Protein AF-A0A6N9JJI5-F1 (afdb_monomer_lite)

pLDDT: mean 88.11, std 12.33, range [33.0, 98.5]

Organism: NCBI:txid74426

Radius of gyration: 15.79 Å; chains: 1; bounding box: 38×35×55 Å

Secondary structure (DSSP, 8-state):
-----PPPPSSTTTTS---TT-HHHHHHT--SHHHHHHHHHHHHHHTT-HHHHHHHHGGGTT-SSHHHHHHHHHHHHHHHHHTT-HHHHHHHHHHHHTS------HHHHHHHHHHHHHHHHHHTPPPSS-HHHHHHHHTTS-HHHHHHHHHHHHHHHHHTT-HHHHHHHHT--

Sequence (173 aa):
MDCDGYPCVPMPLMCTAFVPGQIDAAVAGISDPDSRAIATAEALYFRGQATLAAETARPYLDATDSALRYSTCFICGYASLSLNRIPDARRCLAGILDTPTDEESPAVHATHILFASAASVLLHLPSPYSAEEFYPLAAHLPEGLRLFASYVMAHALYLHGEYGRSLGMAEMP

Structure (mmCIF, N/CA/C/O backbone):
data_AF-A0A6N9JJI5-F1
#
_entry.id   AF-A0A6N9JJI5-F1
#
loop_
_atom_site.group_PDB
_atom_site.id
_atom_site.type_symbol
_atom_site.label_atom_id
_atom_site.label_alt_id
_atom_site.label_comp_id
_atom_site.label_asym_id
_atom_site.label_entity_id
_atom_site.label_seq_id
_atom_site.pdbx_PDB_ins_code
_atom_site.Cartn_x
_atom_site.Cartn_y
_atom_site.Cartn_z
_atom_site.occupancy
_atom_site.B_iso_or_equiv
_atom_site.auth_seq_id
_atom_site.auth_comp_id
_atom_site.auth_asym_id
_atom_site.auth_atom_id
_atom_site.pdbx_PDB_model_num
ATOM 1 N N . MET A 1 1 ? 5.767 -4.684 33.738 1.00 34.12 1 MET A N 1
ATOM 2 C CA . MET A 1 1 ? 4.779 -5.526 33.036 1.00 34.12 1 MET A CA 1
ATOM 3 C C . MET A 1 1 ? 5.280 -5.550 31.626 1.00 34.12 1 MET A C 1
ATOM 5 O O . MET A 1 1 ? 5.093 -4.584 30.899 1.00 34.12 1 MET A O 1
ATOM 9 N N . ASP A 1 2 ? 6.088 -6.561 31.362 1.00 33.00 2 ASP A N 1
ATOM 10 C CA . ASP A 1 2 ? 6.893 -6.659 30.163 1.00 33.00 2 ASP A CA 1
ATOM 11 C C . ASP A 1 2 ? 5.955 -7.051 29.028 1.00 33.00 2 ASP A C 1
ATOM 13 O O . ASP A 1 2 ? 5.526 -8.196 28.901 1.00 33.00 2 ASP A O 1
ATOM 17 N N . CYS A 1 3 ? 5.527 -6.039 28.273 1.00 37.50 3 CYS A N 1
ATOM 18 C CA . CYS A 1 3 ? 5.010 -6.250 26.938 1.00 37.50 3 CYS A CA 1
ATOM 19 C C . CYS A 1 3 ? 6.213 -6.707 26.119 1.00 37.50 3 CYS A C 1
ATOM 21 O O . CYS A 1 3 ? 6.939 -5.871 25.585 1.00 37.50 3 CYS A O 1
ATOM 23 N N . ASP A 1 4 ? 6.459 -8.016 26.081 1.00 41.59 4 ASP A N 1
ATOM 24 C CA . ASP A 1 4 ? 7.286 -8.620 25.044 1.00 41.59 4 ASP A CA 1
ATOM 25 C C . ASP A 1 4 ? 6.600 -8.292 23.714 1.00 41.59 4 ASP A C 1
ATOM 27 O O . ASP A 1 4 ? 5.656 -8.957 23.277 1.00 41.59 4 ASP A O 1
ATOM 31 N N . GLY A 1 5 ? 6.991 -7.144 23.161 1.00 43.62 5 GLY A N 1
ATOM 32 C CA . GLY A 1 5 ? 6.458 -6.573 21.945 1.00 43.62 5 GLY A CA 1
ATOM 33 C C . GLY A 1 5 ? 6.820 -7.503 20.812 1.00 43.62 5 GLY A C 1
ATOM 34 O O . GLY A 1 5 ? 7.955 -7.506 20.341 1.00 43.62 5 GLY A O 1
ATOM 35 N N . TYR A 1 6 ? 5.854 -8.310 20.383 1.00 48.53 6 TYR A N 1
ATOM 36 C CA . TYR A 1 6 ? 5.939 -8.894 19.059 1.00 48.53 6 TYR A CA 1
ATOM 37 C C . TYR A 1 6 ? 6.161 -7.736 18.082 1.00 48.53 6 TYR A C 1
ATOM 39 O O . TYR A 1 6 ? 5.411 -6.758 18.152 1.00 48.53 6 TYR A O 1
ATOM 47 N N . PRO A 1 7 ? 7.194 -7.804 17.228 1.00 62.66 7 PRO A N 1
ATOM 48 C CA . PRO A 1 7 ? 7.470 -6.730 16.290 1.00 62.66 7 PRO A CA 1
ATOM 49 C C . PRO A 1 7 ? 6.215 -6.477 15.454 1.00 62.66 7 PRO A C 1
ATOM 51 O O . PRO A 1 7 ? 5.578 -7.432 14.992 1.00 62.66 7 PRO A O 1
ATOM 54 N N . CYS A 1 8 ? 5.839 -5.204 15.302 1.00 81.94 8 CYS A N 1
ATOM 55 C CA . CYS A 1 8 ? 4.687 -4.849 14.488 1.00 81.94 8 CYS A CA 1
ATOM 56 C C . CYS A 1 8 ? 4.895 -5.403 13.076 1.00 81.94 8 CYS A C 1
ATOM 58 O O . CYS A 1 8 ? 5.981 -5.318 12.500 1.00 81.94 8 CYS A O 1
ATOM 60 N N . VAL A 1 9 ? 3.846 -5.989 12.507 1.00 90.00 9 VAL A N 1
ATOM 61 C CA . VAL A 1 9 ? 3.866 -6.423 11.111 1.00 90.00 9 VAL A CA 1
ATOM 62 C C . VAL A 1 9 ? 3.405 -5.244 10.256 1.00 90.00 9 VAL A C 1
ATOM 64 O O . VAL A 1 9 ? 2.356 -4.670 10.555 1.00 90.00 9 VAL A O 1
ATOM 67 N N . PRO A 1 10 ? 4.146 -4.855 9.205 1.00 93.25 10 PRO A N 1
ATOM 68 C CA . PRO A 1 10 ? 3.723 -3.755 8.354 1.00 93.25 10 PRO A CA 1
ATOM 69 C C . PRO A 1 10 ? 2.507 -4.157 7.525 1.00 93.25 10 PRO A C 1
ATOM 71 O O . PRO A 1 10 ? 2.391 -5.303 7.093 1.00 93.25 10 PRO A O 1
ATOM 74 N N . MET A 1 11 ? 1.621 -3.194 7.275 1.00 96.25 11 MET A N 1
ATOM 75 C CA . MET A 1 11 ? 0.330 -3.406 6.611 1.00 96.25 11 MET A CA 1
ATOM 76 C C . MET A 1 11 ? -0.462 -4.570 7.253 1.00 96.25 11 MET A C 1
ATOM 78 O O . MET A 1 11 ? -0.737 -5.585 6.600 1.00 96.25 11 MET A O 1
ATOM 82 N N . PRO A 1 12 ? -0.766 -4.484 8.563 1.00 95.88 12 PRO A N 1
ATOM 83 C CA . PRO A 1 12 ? -1.388 -5.559 9.332 1.00 95.88 12 PRO A CA 1
ATOM 84 C C . PRO A 1 12 ? -2.722 -6.042 8.753 1.00 95.88 12 PRO A C 1
ATOM 86 O O . PRO A 1 12 ? -2.999 -7.243 8.809 1.00 95.88 12 PRO A O 1
ATOM 89 N N . LEU A 1 13 ? -3.542 -5.161 8.169 1.00 95.75 13 LEU A N 1
ATOM 90 C CA . LEU A 1 13 ? -4.805 -5.583 7.565 1.00 95.75 13 LEU A CA 1
ATOM 91 C C . LEU A 1 13 ? -4.574 -6.366 6.272 1.00 95.75 13 LEU A C 1
ATOM 93 O O . LEU A 1 13 ? -5.202 -7.406 6.081 1.00 95.75 13 LEU A O 1
ATOM 97 N N . MET A 1 14 ? -3.651 -5.918 5.416 1.00 94.75 14 MET A N 1
ATOM 98 C CA . MET A 1 14 ? -3.229 -6.666 4.224 1.00 94.75 14 MET A CA 1
ATOM 99 C C . MET A 1 14 ? -2.640 -8.040 4.582 1.00 94.75 14 MET A C 1
ATOM 101 O O . MET A 1 14 ? -2.755 -8.983 3.802 1.00 94.75 14 MET A O 1
ATOM 105 N N . CYS A 1 15 ? -2.047 -8.171 5.771 1.00 94.19 15 CYS A N 1
ATOM 106 C CA . CYS A 1 15 ? -1.508 -9.426 6.302 1.00 94.19 15 CYS A CA 1
ATOM 107 C C . CYS A 1 15 ? -2.535 -10.303 7.035 1.00 94.19 15 CYS A C 1
ATOM 109 O O . CYS A 1 15 ? -2.176 -11.387 7.496 1.00 94.19 15 CYS A O 1
ATOM 111 N N . THR A 1 16 ? -3.789 -9.863 7.158 1.00 92.50 16 THR A N 1
ATOM 112 C CA . THR A 1 16 ? -4.837 -10.579 7.894 1.00 92.50 16 THR A CA 1
ATOM 113 C C . THR A 1 16 ? -5.881 -11.120 6.926 1.00 92.50 16 THR A C 1
ATOM 115 O O . THR A 1 16 ? -6.554 -10.362 6.233 1.00 92.50 16 THR A O 1
ATOM 118 N N . ALA A 1 17 ? -6.071 -12.439 6.899 1.00 91.56 17 ALA A N 1
ATOM 119 C CA . ALA A 1 17 ? -7.163 -13.047 6.147 1.00 91.56 17 ALA A CA 1
ATOM 120 C C . ALA A 1 17 ? -8.505 -12.813 6.862 1.00 91.56 17 ALA A C 1
ATOM 122 O O . ALA A 1 17 ? -8.636 -13.071 8.059 1.00 91.56 17 ALA A O 1
ATOM 123 N N . PHE A 1 18 ? -9.523 -12.361 6.129 1.00 93.31 18 PHE A N 1
ATOM 124 C CA . PHE A 1 18 ? -10.877 -12.176 6.654 1.00 93.31 18 PHE A CA 1
ATOM 125 C C . PHE A 1 18 ? -11.944 -12.443 5.589 1.00 93.31 18 PHE A C 1
ATOM 127 O O . PHE A 1 18 ? -11.694 -12.386 4.386 1.00 93.31 18 PHE A O 1
ATOM 134 N N . VAL A 1 19 ? -13.164 -12.741 6.041 1.00 94.50 19 VAL A N 1
ATOM 135 C CA . VAL A 1 19 ? -14.309 -12.999 5.157 1.00 94.50 19 VAL A CA 1
ATOM 136 C C . VAL A 1 19 ? -14.750 -11.693 4.478 1.00 94.50 19 VAL A C 1
ATOM 138 O O . VAL A 1 19 ? -14.838 -10.662 5.155 1.00 94.50 19 VAL A O 1
ATOM 141 N N . PRO A 1 20 ? -15.090 -11.698 3.173 1.00 92.69 20 PRO A N 1
ATOM 142 C CA . PRO A 1 20 ? -15.626 -10.518 2.500 1.00 92.69 20 PRO A CA 1
ATOM 143 C C . PRO A 1 20 ? -16.788 -9.880 3.275 1.00 92.69 20 PRO A C 1
ATOM 145 O O . PRO A 1 20 ? -17.710 -10.562 3.719 1.00 92.69 20 PRO A O 1
ATOM 148 N N . GLY A 1 21 ? -16.732 -8.559 3.454 1.00 94.44 21 GLY A N 1
ATOM 149 C CA . GLY A 1 21 ? -17.705 -7.805 4.252 1.00 94.44 21 GLY A CA 1
ATOM 150 C C . GLY A 1 21 ? -17.407 -7.734 5.757 1.00 94.44 21 GLY A C 1
ATOM 151 O O . GLY A 1 21 ? -18.120 -7.028 6.462 1.00 94.44 21 GLY A O 1
ATOM 152 N N . GLN A 1 22 ? -16.351 -8.391 6.254 1.00 96.25 22 GLN A N 1
ATOM 153 C CA . GLN A 1 22 ? -15.974 -8.385 7.680 1.00 96.25 22 GLN A CA 1
ATOM 154 C C . GLN A 1 22 ? -14.720 -7.556 7.999 1.00 96.25 22 GLN A C 1
ATOM 156 O O . GLN A 1 22 ? -14.076 -7.774 9.022 1.00 96.25 22 GLN A O 1
ATOM 161 N N . ILE A 1 23 ? -14.375 -6.581 7.154 1.00 95.88 23 ILE A N 1
ATOM 162 C CA . ILE A 1 23 ? -13.165 -5.762 7.332 1.00 95.88 23 ILE A CA 1
ATOM 163 C C . ILE A 1 23 ? -13.130 -5.042 8.695 1.00 95.88 23 ILE A C 1
ATOM 165 O O . ILE A 1 23 ? -12.082 -4.985 9.325 1.00 95.88 23 ILE A O 1
ATOM 169 N N . ASP A 1 24 ? -14.275 -4.574 9.208 1.00 96.50 24 ASP A N 1
ATOM 170 C CA . ASP A 1 24 ? -14.338 -3.894 10.512 1.00 96.50 24 ASP A CA 1
ATOM 171 C C . ASP A 1 24 ? -14.076 -4.857 11.678 1.00 96.50 24 ASP A C 1
ATOM 173 O O . ASP A 1 24 ? -13.412 -4.497 12.647 1.00 96.50 24 ASP A O 1
ATOM 177 N N . ALA A 1 25 ? -14.550 -6.103 11.567 1.00 96.81 25 ALA A N 1
ATOM 178 C CA . ALA A 1 25 ? -14.274 -7.143 12.553 1.00 96.81 25 ALA A CA 1
ATOM 179 C C . ALA A 1 25 ? -12.798 -7.567 12.516 1.00 96.81 25 ALA A C 1
ATOM 181 O O . ALA A 1 25 ? -12.205 -7.787 13.570 1.00 96.81 25 ALA A O 1
ATOM 182 N N . ALA A 1 26 ? -12.195 -7.625 11.323 1.00 96.38 26 ALA A N 1
ATOM 183 C CA . ALA A 1 26 ? -10.773 -7.913 11.157 1.00 96.38 26 ALA A CA 1
ATOM 184 C C . ALA A 1 26 ? -9.899 -6.837 11.820 1.00 96.38 26 ALA A C 1
ATOM 186 O O . ALA A 1 26 ? -9.015 -7.168 12.604 1.00 96.38 26 ALA A O 1
ATOM 187 N N . VAL A 1 27 ? -10.203 -5.553 11.587 1.00 97.19 27 VAL A N 1
ATOM 188 C CA . VAL A 1 27 ? -9.507 -4.431 12.240 1.00 97.19 27 VAL A CA 1
ATOM 189 C C . VAL A 1 27 ? -9.695 -4.476 13.760 1.00 97.19 27 VAL A C 1
ATOM 191 O O . VAL A 1 27 ? -8.727 -4.339 14.506 1.00 97.19 27 VAL A O 1
ATOM 194 N N . ALA A 1 28 ? -10.921 -4.704 14.242 1.00 96.12 28 ALA A N 1
ATOM 195 C CA . ALA A 1 28 ? -11.205 -4.784 15.676 1.00 96.12 28 ALA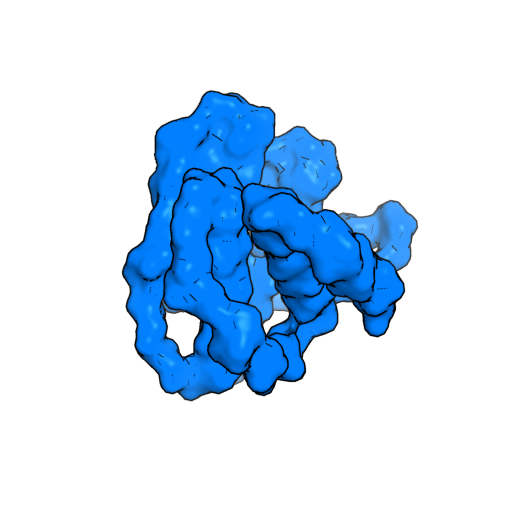 A CA 1
ATOM 196 C C . ALA A 1 28 ? -10.496 -5.961 16.373 1.00 96.12 28 ALA A C 1
ATOM 198 O O . ALA A 1 28 ? -10.209 -5.875 17.566 1.00 96.12 28 ALA A O 1
ATOM 199 N N . GLY A 1 29 ? -10.204 -7.039 15.638 1.00 94.62 29 GLY A N 1
ATOM 200 C CA . GLY A 1 29 ? -9.478 -8.207 16.136 1.00 94.62 29 GLY A CA 1
ATOM 201 C C . GLY A 1 29 ? -7.977 -7.988 16.348 1.00 94.62 29 GLY A C 1
ATOM 202 O O . GLY A 1 29 ? -7.334 -8.828 16.975 1.00 94.62 29 GLY A O 1
ATOM 203 N N . ILE A 1 30 ? -7.407 -6.878 15.866 1.00 94.44 30 ILE A N 1
ATOM 204 C CA . ILE A 1 30 ? -5.990 -6.555 16.069 1.00 94.44 30 ILE A CA 1
ATOM 205 C C . ILE A 1 30 ? -5.797 -6.020 17.489 1.00 94.44 30 ILE A C 1
ATOM 207 O O . ILE A 1 30 ? -6.332 -4.971 17.855 1.00 94.44 30 ILE A O 1
ATOM 211 N N . SER A 1 31 ? -5.027 -6.756 18.293 1.00 92.00 31 SER A N 1
ATOM 212 C CA . SER A 1 31 ? -4.813 -6.467 19.715 1.00 92.00 31 SER A CA 1
ATOM 213 C C . SER A 1 31 ? -4.020 -5.181 19.946 1.00 92.00 31 SER A C 1
ATOM 215 O O . SER A 1 31 ? -4.457 -4.318 20.713 1.00 92.00 31 SER A O 1
ATOM 217 N N . ASP A 1 32 ? -2.875 -5.058 19.273 1.00 93.62 32 ASP A N 1
ATOM 218 C CA . ASP A 1 32 ? -1.963 -3.925 19.415 1.00 93.62 32 ASP A CA 1
ATOM 219 C C . ASP A 1 32 ? -2.622 -2.625 18.908 1.00 93.62 32 ASP A C 1
ATOM 221 O O . ASP A 1 32 ? -3.118 -2.592 17.776 1.00 93.62 32 ASP A O 1
ATOM 225 N N . PRO A 1 33 ? -2.703 -1.563 19.733 1.00 94.31 33 PRO A N 1
ATOM 226 C CA . PRO A 1 33 ? -3.413 -0.342 19.368 1.00 94.31 33 PRO A CA 1
ATOM 227 C C . PRO A 1 33 ? -2.803 0.381 18.164 1.00 94.31 33 PRO A C 1
ATOM 229 O O . PRO A 1 33 ? -3.568 0.912 17.357 1.00 94.31 33 PRO A O 1
ATOM 232 N N . ASP A 1 34 ? -1.478 0.374 18.018 1.00 95.50 34 ASP A N 1
ATOM 233 C CA . ASP A 1 34 ? -0.798 1.074 16.926 1.00 95.50 34 ASP A CA 1
ATOM 234 C C . ASP A 1 34 ? -0.974 0.333 15.598 1.00 95.50 34 ASP A C 1
ATOM 236 O O . ASP A 1 34 ? -1.395 0.917 14.596 1.00 95.50 34 ASP A O 1
ATOM 240 N N . SER A 1 35 ? -0.808 -0.987 15.614 1.00 95.69 35 SER A N 1
ATOM 241 C CA . SER A 1 35 ? -1.140 -1.865 14.490 1.00 95.69 35 SER A CA 1
ATOM 242 C C . SER A 1 35 ? -2.616 -1.747 14.103 1.00 95.69 35 SER A C 1
ATOM 244 O O . SER A 1 35 ? -2.947 -1.711 12.919 1.00 95.69 35 SER A O 1
ATOM 246 N N . ARG A 1 36 ? -3.530 -1.632 15.077 1.00 96.88 36 ARG A N 1
ATOM 247 C CA . ARG A 1 36 ? -4.962 -1.426 14.807 1.00 96.88 36 ARG A CA 1
ATOM 248 C C . ARG A 1 36 ? -5.238 -0.059 14.178 1.00 96.88 36 ARG A C 1
ATOM 250 O O . ARG A 1 36 ? -6.117 0.041 13.318 1.00 96.88 36 ARG A O 1
ATOM 257 N N . ALA A 1 37 ? -4.507 0.987 14.560 1.00 97.62 37 ALA A N 1
ATOM 258 C CA . ALA A 1 37 ? -4.619 2.301 13.930 1.00 97.62 37 ALA A CA 1
ATOM 259 C C . ALA A 1 37 ? -4.148 2.264 12.465 1.00 97.62 37 ALA A C 1
ATOM 261 O O . ALA A 1 37 ? -4.858 2.756 11.584 1.00 97.62 37 ALA A O 1
ATOM 262 N N . ILE A 1 38 ? -3.024 1.596 12.181 1.00 98.00 38 ILE A N 1
ATOM 263 C CA . ILE A 1 38 ? -2.564 1.364 10.804 1.00 98.00 38 ILE A CA 1
ATOM 264 C C . ILE A 1 38 ? -3.581 0.534 10.012 1.00 98.00 38 ILE A C 1
ATOM 266 O O . ILE A 1 38 ? -3.973 0.943 8.922 1.00 98.00 38 ILE A O 1
ATOM 270 N N . ALA A 1 39 ? -4.092 -0.563 10.572 1.00 97.94 39 ALA A N 1
ATOM 271 C CA . ALA A 1 39 ? -5.121 -1.378 9.926 1.00 97.94 39 ALA A CA 1
ATOM 272 C C . ALA A 1 39 ? -6.403 -0.584 9.632 1.00 97.94 39 ALA A C 1
ATOM 274 O O . ALA A 1 39 ? -7.048 -0.776 8.602 1.00 97.94 39 ALA A O 1
ATOM 275 N N . THR A 1 40 ? -6.769 0.348 10.514 1.00 98.44 40 THR A N 1
ATOM 276 C CA . THR A 1 40 ? -7.885 1.272 10.276 1.00 98.44 40 THR A CA 1
ATOM 277 C C . THR A 1 40 ? -7.591 2.176 9.079 1.00 98.44 40 THR A C 1
ATOM 279 O O . THR A 1 40 ? -8.454 2.356 8.218 1.00 98.44 40 THR A O 1
ATOM 282 N N . ALA A 1 41 ? -6.371 2.710 8.974 1.00 98.50 41 ALA A N 1
ATOM 283 C CA . ALA A 1 41 ? -5.95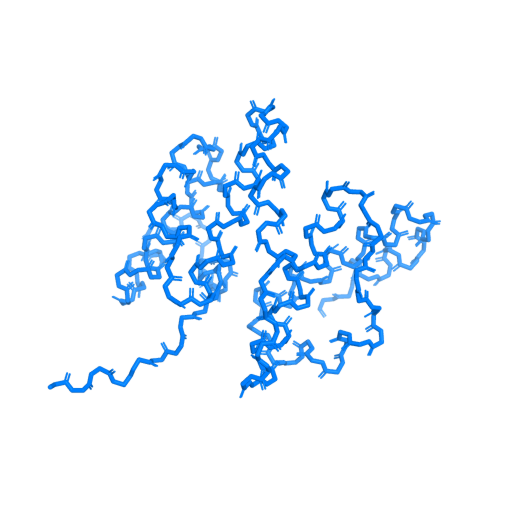4 3.509 7.825 1.00 98.50 41 ALA A CA 1
ATOM 284 C C . ALA A 1 41 ? -5.942 2.696 6.515 1.00 98.50 41 ALA A C 1
ATOM 286 O O . ALA A 1 41 ? -6.409 3.196 5.489 1.00 98.50 41 ALA A O 1
ATOM 287 N N . GLU A 1 42 ? -5.498 1.436 6.548 1.00 98.06 42 GLU A N 1
ATOM 288 C CA . GLU A 1 42 ? -5.598 0.510 5.411 1.00 98.06 42 GLU A CA 1
ATOM 289 C C . GLU A 1 42 ? -7.055 0.297 4.985 1.00 98.06 42 GLU A C 1
ATOM 291 O O . GLU A 1 42 ? -7.387 0.454 3.809 1.00 98.06 42 GLU A O 1
ATOM 296 N N . ALA A 1 43 ? -7.953 0.015 5.934 1.00 98.06 43 ALA A N 1
ATOM 297 C CA . ALA A 1 43 ? -9.373 -0.178 5.649 1.00 98.06 43 ALA A CA 1
ATOM 298 C C . ALA A 1 43 ? -10.010 1.069 5.019 1.00 98.06 43 ALA A C 1
ATOM 300 O O . ALA A 1 43 ? -10.794 0.957 4.072 1.00 98.06 43 ALA A O 1
ATOM 301 N N . LEU A 1 44 ? -9.669 2.261 5.518 1.00 98.50 44 LEU A N 1
ATOM 302 C CA . LEU A 1 44 ? -10.113 3.532 4.942 1.00 98.50 44 LEU A CA 1
ATOM 303 C C . LEU A 1 44 ? -9.605 3.695 3.506 1.00 98.50 44 LEU A C 1
ATOM 305 O O . LEU A 1 44 ? -10.379 4.083 2.627 1.00 98.50 44 LEU A O 1
ATOM 309 N N . TYR A 1 45 ? -8.340 3.350 3.248 1.00 97.94 45 TYR A N 1
ATOM 310 C CA . TYR A 1 45 ? -7.769 3.399 1.906 1.00 97.94 45 TYR A CA 1
ATOM 311 C C . TYR A 1 45 ? -8.486 2.431 0.953 1.00 97.94 45 TYR A C 1
ATOM 313 O O . TYR A 1 45 ? -8.943 2.853 -0.110 1.00 97.94 45 TYR A O 1
ATOM 321 N N . PHE A 1 46 ? -8.689 1.173 1.359 1.00 94.88 46 PHE A N 1
ATOM 322 C CA . PHE A 1 46 ? -9.404 0.166 0.562 1.00 94.88 46 PHE A CA 1
ATOM 323 C C . PHE A 1 46 ? -10.869 0.538 0.286 1.00 94.88 46 PHE A C 1
ATOM 325 O O . PHE A 1 46 ? -11.419 0.166 -0.748 1.00 94.88 46 PHE A O 1
ATOM 332 N N . ARG A 1 47 ? -11.502 1.323 1.168 1.00 96.12 47 ARG A N 1
ATOM 333 C CA . ARG A 1 47 ? -12.849 1.892 0.967 1.00 96.12 47 ARG A CA 1
ATOM 334 C C . ARG A 1 47 ? -12.862 3.164 0.104 1.00 96.12 47 ARG A C 1
ATOM 336 O O . ARG A 1 47 ? -13.912 3.790 -0.030 1.00 96.12 47 ARG A O 1
ATOM 343 N N . GLY A 1 48 ? -11.721 3.580 -0.449 1.00 96.56 48 GLY A N 1
ATOM 344 C CA . GLY A 1 48 ? -11.594 4.778 -1.284 1.00 96.56 48 GLY A CA 1
ATOM 345 C C . GLY A 1 48 ? -11.569 6.099 -0.504 1.00 96.56 48 GLY A C 1
ATOM 346 O O . GLY A 1 48 ? -11.681 7.169 -1.099 1.00 96.56 48 GLY A O 1
ATOM 347 N N . GLN A 1 49 ? -11.406 6.065 0.820 1.00 98.06 49 GLN A N 1
ATOM 348 C CA . GLN A 1 49 ? -11.393 7.253 1.681 1.00 98.06 49 GLN A CA 1
ATOM 349 C C . GLN A 1 49 ? -9.962 7.771 1.880 1.00 98.06 49 GLN A C 1
ATOM 351 O O . GLN A 1 49 ? -9.469 7.876 3.002 1.00 98.06 49 GLN A O 1
ATOM 356 N N . ALA A 1 50 ? -9.286 8.102 0.775 1.00 97.62 50 ALA A N 1
ATOM 357 C CA . ALA A 1 50 ? -7.859 8.439 0.760 1.00 97.62 50 ALA A CA 1
ATOM 358 C C . ALA A 1 50 ? -7.468 9.551 1.756 1.00 97.62 50 ALA A C 1
ATOM 360 O O . ALA A 1 50 ? -6.456 9.429 2.442 1.00 97.62 50 ALA A O 1
ATOM 361 N N . THR A 1 51 ? -8.276 10.610 1.885 1.00 98.06 51 THR A N 1
ATOM 362 C CA . THR A 1 51 ? -8.012 11.695 2.848 1.00 98.06 51 THR A CA 1
ATOM 363 C C . THR A 1 51 ? -7.984 11.181 4.288 1.00 98.06 51 THR A C 1
ATOM 365 O O . THR A 1 51 ? -7.015 11.428 4.999 1.00 98.06 51 THR A O 1
ATOM 368 N N . LEU A 1 52 ? -9.001 10.412 4.690 1.00 98.25 52 LEU A N 1
ATOM 369 C CA . LEU A 1 52 ? -9.113 9.871 6.047 1.00 98.25 52 LEU A CA 1
ATOM 370 C C . LEU A 1 52 ? -8.039 8.818 6.329 1.00 98.25 52 LEU A C 1
ATOM 372 O O . LEU A 1 52 ? -7.503 8.772 7.433 1.00 98.25 52 LEU A O 1
ATOM 376 N N . ALA A 1 53 ? -7.687 8.007 5.329 1.00 98.38 53 ALA A N 1
ATOM 377 C CA . ALA A 1 53 ? -6.589 7.052 5.431 1.00 98.38 53 ALA A CA 1
ATOM 378 C C . ALA A 1 53 ? -5.260 7.759 5.738 1.00 98.38 53 ALA A C 1
ATOM 380 O O . ALA A 1 53 ? -4.566 7.396 6.687 1.00 98.38 53 ALA A O 1
ATOM 381 N N . ALA A 1 54 ? -4.936 8.817 4.985 1.00 97.25 54 ALA A N 1
ATOM 382 C CA . ALA A 1 54 ? -3.729 9.603 5.219 1.00 97.25 54 ALA A CA 1
ATOM 383 C C . ALA A 1 54 ? -3.750 10.301 6.586 1.00 97.25 54 ALA A C 1
ATOM 385 O O . ALA A 1 54 ? -2.737 10.309 7.274 1.00 97.25 54 ALA A O 1
ATOM 386 N N . GLU A 1 55 ? -4.882 10.880 6.994 1.00 97.56 55 GLU A N 1
ATOM 387 C CA . GLU A 1 55 ? -5.020 11.535 8.303 1.00 97.56 55 GLU A CA 1
ATOM 388 C C . GLU A 1 55 ? -4.849 10.556 9.467 1.00 97.56 55 GLU A C 1
ATOM 390 O O . GLU A 1 55 ? -4.190 10.892 10.448 1.00 97.56 55 GLU A O 1
ATOM 395 N N . THR A 1 56 ? -5.379 9.340 9.325 1.00 98.00 56 THR A N 1
ATOM 396 C CA . THR A 1 56 ? -5.305 8.289 10.348 1.00 98.00 56 THR A CA 1
ATOM 397 C C . THR A 1 56 ? -3.892 7.715 10.471 1.00 98.00 56 THR A C 1
ATOM 399 O O . THR A 1 56 ? -3.438 7.456 11.580 1.00 98.00 56 THR A O 1
ATOM 402 N N . ALA A 1 57 ? -3.171 7.548 9.355 1.00 97.19 57 ALA A N 1
ATOM 403 C CA . ALA A 1 57 ? -1.805 7.020 9.366 1.00 97.19 57 ALA A CA 1
ATOM 404 C C . ALA A 1 57 ? -0.753 8.070 9.773 1.00 97.19 57 ALA A C 1
ATOM 406 O O . ALA A 1 57 ? 0.244 7.738 10.405 1.00 97.19 57 ALA A O 1
ATOM 407 N N . ARG A 1 58 ? -0.959 9.353 9.438 1.00 94.44 58 ARG A N 1
ATOM 408 C CA . ARG A 1 58 ? 0.044 10.430 9.577 1.00 94.44 58 ARG A CA 1
ATOM 409 C C . ARG A 1 58 ? 0.753 10.542 10.942 1.00 94.44 58 ARG A C 1
ATOM 411 O O . ARG A 1 58 ? 1.936 10.883 10.908 1.00 94.44 58 ARG A O 1
ATOM 418 N N . PRO A 1 59 ? 0.127 10.268 12.106 1.00 95.38 59 PRO A N 1
ATOM 419 C CA . PRO A 1 59 ? 0.820 10.293 13.398 1.00 95.38 59 PRO A CA 1
ATOM 420 C C . PRO A 1 59 ? 2.040 9.362 13.492 1.00 95.38 59 PRO A C 1
ATOM 422 O O . PRO A 1 59 ? 2.918 9.599 14.314 1.00 95.38 59 PRO A O 1
ATOM 425 N N . TYR A 1 60 ? 2.119 8.338 12.641 1.00 94.06 60 TYR A N 1
ATOM 426 C CA . TYR A 1 60 ? 3.155 7.305 12.672 1.00 94.06 60 TYR A CA 1
ATOM 427 C C . TYR A 1 60 ? 4.314 7.544 11.682 1.00 94.06 60 TYR A C 1
ATOM 429 O O . TYR A 1 60 ? 5.163 6.670 11.511 1.00 94.06 60 TYR A O 1
ATOM 437 N N . LEU A 1 61 ? 4.386 8.715 11.029 1.00 89.19 61 LEU A N 1
ATOM 438 C CA . LEU A 1 61 ? 5.471 9.039 10.081 1.00 89.19 61 LEU A CA 1
ATOM 439 C C . LEU A 1 61 ? 6.861 9.015 10.731 1.00 89.19 61 LEU A C 1
ATOM 441 O O . LEU A 1 61 ? 7.821 8.591 10.094 1.00 89.19 61 LEU A O 1
ATOM 445 N N . ASP A 1 62 ? 6.936 9.426 11.997 1.00 87.38 62 ASP A N 1
ATOM 446 C CA . ASP A 1 62 ? 8.168 9.494 12.788 1.00 87.38 62 ASP A CA 1
ATOM 447 C C . ASP A 1 62 ? 8.192 8.423 13.899 1.00 87.38 62 ASP A C 1
ATOM 449 O O . ASP A 1 62 ? 8.881 8.578 14.907 1.00 87.38 62 ASP A O 1
ATOM 453 N N . ALA A 1 63 ? 7.407 7.344 13.756 1.00 89.31 63 ALA A N 1
ATOM 454 C CA . ALA A 1 63 ? 7.361 6.269 14.748 1.00 89.31 63 ALA A CA 1
ATOM 455 C C . ALA A 1 63 ? 8.726 5.572 14.884 1.00 89.31 63 ALA A C 1
ATOM 457 O O . ALA A 1 63 ? 9.432 5.371 13.904 1.00 89.31 63 ALA A O 1
ATOM 458 N N . THR A 1 64 ? 9.106 5.152 16.091 1.00 87.00 64 THR A N 1
ATOM 459 C CA . THR A 1 64 ? 10.369 4.415 16.286 1.00 87.00 64 THR A CA 1
ATOM 460 C C . THR A 1 64 ? 10.337 3.048 15.597 1.00 87.00 64 THR A C 1
ATOM 462 O O . THR A 1 64 ? 11.349 2.593 15.071 1.00 87.00 64 THR A O 1
ATOM 465 N N . ASP A 1 65 ? 9.166 2.410 15.571 1.00 88.62 65 ASP A N 1
ATOM 466 C CA . ASP A 1 65 ? 8.952 1.121 14.920 1.00 88.62 65 ASP A CA 1
ATOM 467 C C . ASP A 1 65 ? 8.961 1.268 13.385 1.00 88.62 65 ASP A C 1
ATOM 469 O O . ASP A 1 65 ? 8.217 2.063 12.795 1.00 88.62 65 ASP A O 1
ATOM 473 N N . SER A 1 66 ? 9.825 0.491 12.729 1.00 88.00 66 SER A N 1
ATOM 474 C CA . SER A 1 66 ? 10.018 0.553 11.280 1.00 88.00 66 SER A CA 1
ATOM 475 C C . SER A 1 66 ? 8.798 0.059 10.500 1.00 88.00 66 SER A C 1
ATOM 477 O O . SER A 1 66 ? 8.497 0.617 9.445 1.00 88.00 66 SER A O 1
ATOM 479 N N . ALA A 1 67 ? 8.045 -0.917 11.010 1.00 90.56 67 ALA A N 1
ATOM 480 C CA . ALA A 1 67 ? 6.847 -1.425 10.353 1.00 90.56 67 ALA A CA 1
ATOM 481 C C . ALA A 1 67 ? 5.719 -0.387 10.342 1.00 90.56 67 ALA A C 1
ATOM 483 O O . ALA A 1 67 ? 5.057 -0.207 9.310 1.00 90.56 67 ALA A O 1
ATOM 484 N N . LEU A 1 68 ? 5.539 0.353 11.441 1.00 93.06 68 LEU A N 1
ATOM 485 C CA . LEU A 1 68 ? 4.591 1.473 11.497 1.00 93.06 68 LEU A CA 1
ATOM 486 C C . LEU A 1 68 ? 4.986 2.587 10.517 1.00 93.06 68 LEU A C 1
ATOM 488 O O . LEU A 1 68 ? 4.135 3.094 9.776 1.00 93.06 68 LEU A O 1
ATOM 492 N N . ARG A 1 69 ? 6.283 2.915 10.446 1.00 92.00 69 ARG A N 1
ATOM 493 C CA . ARG A 1 69 ? 6.818 3.892 9.485 1.00 92.00 69 ARG A CA 1
ATOM 494 C C . ARG A 1 69 ? 6.612 3.469 8.036 1.00 92.00 69 ARG A C 1
ATOM 496 O O . ARG A 1 69 ? 6.079 4.260 7.257 1.00 92.00 69 ARG A O 1
ATOM 503 N N . TYR A 1 70 ? 6.982 2.238 7.669 1.00 93.00 70 TYR A N 1
ATOM 504 C CA . TYR A 1 70 ? 6.783 1.725 6.309 1.00 93.00 70 TYR A CA 1
ATOM 505 C C . TYR A 1 70 ? 5.312 1.788 5.917 1.00 93.00 70 TYR A C 1
ATOM 507 O O . TYR A 1 70 ? 4.983 2.368 4.882 1.00 93.00 70 TYR A O 1
ATOM 515 N N . SER A 1 71 ? 4.426 1.279 6.777 1.00 95.19 71 SER A N 1
ATOM 516 C CA . SER A 1 71 ? 2.981 1.285 6.530 1.00 95.19 71 SER A CA 1
ATOM 517 C C . SER A 1 71 ? 2.459 2.703 6.315 1.00 95.19 71 SER A C 1
ATOM 519 O O . SER A 1 71 ? 1.728 2.975 5.364 1.00 95.19 71 SER A O 1
ATOM 521 N N . THR A 1 72 ? 2.889 3.643 7.152 1.00 95.75 72 THR A N 1
ATOM 522 C CA . THR A 1 72 ? 2.427 5.031 7.089 1.00 95.75 72 THR A CA 1
ATOM 523 C C . THR A 1 72 ? 2.910 5.754 5.846 1.00 95.75 72 THR A C 1
ATOM 525 O O . THR A 1 72 ? 2.105 6.395 5.164 1.00 95.75 72 THR A O 1
ATOM 528 N N . CYS A 1 73 ? 4.200 5.647 5.522 1.00 95.06 73 CYS A N 1
ATOM 529 C CA . CYS A 1 73 ? 4.759 6.208 4.295 1.00 95.06 73 CYS A CA 1
ATOM 530 C C . CYS A 1 73 ? 4.047 5.646 3.061 1.00 95.06 73 CYS A C 1
ATOM 532 O O . CYS A 1 73 ? 3.717 6.397 2.140 1.00 95.06 73 CYS A O 1
ATOM 534 N N . PHE A 1 74 ? 3.743 4.349 3.073 1.00 95.31 74 PHE A N 1
ATOM 535 C CA . PHE A 1 74 ? 3.052 3.681 1.982 1.00 95.31 74 PHE A CA 1
ATOM 536 C C . PHE A 1 74 ? 1.604 4.161 1.832 1.00 95.31 74 PHE A C 1
ATOM 538 O O . PHE A 1 74 ? 1.228 4.645 0.762 1.00 95.31 74 PHE A O 1
ATOM 545 N N . ILE A 1 75 ? 0.815 4.134 2.911 1.00 96.81 75 ILE A N 1
ATOM 546 C CA . ILE A 1 75 ? -0.584 4.592 2.920 1.00 96.81 75 ILE A CA 1
ATOM 547 C C . ILE A 1 75 ? -0.668 6.068 2.522 1.00 96.81 75 ILE A C 1
ATOM 549 O O . ILE A 1 75 ? -1.460 6.430 1.652 1.00 96.81 75 ILE A O 1
ATOM 553 N N . CYS A 1 76 ? 0.176 6.928 3.100 1.00 96.75 76 CYS A N 1
ATOM 554 C CA . CYS A 1 76 ? 0.198 8.351 2.764 1.00 96.75 76 CYS A CA 1
ATOM 555 C C . CYS A 1 76 ? 0.631 8.589 1.311 1.00 96.75 76 CYS A C 1
ATOM 557 O O . CYS A 1 76 ? 0.078 9.475 0.654 1.00 96.75 76 CYS A O 1
ATOM 559 N N . GLY A 1 77 ? 1.578 7.798 0.797 1.00 95.69 77 GLY A N 1
ATOM 560 C CA . GLY A 1 77 ? 2.007 7.826 -0.599 1.00 95.69 77 GLY A CA 1
ATOM 561 C C . GLY A 1 77 ? 0.855 7.524 -1.557 1.00 95.69 77 GLY A C 1
ATOM 562 O O . GLY A 1 77 ? 0.505 8.362 -2.391 1.00 95.69 77 GLY A O 1
ATOM 563 N N . TYR A 1 78 ? 0.202 6.375 -1.384 1.00 95.00 78 TY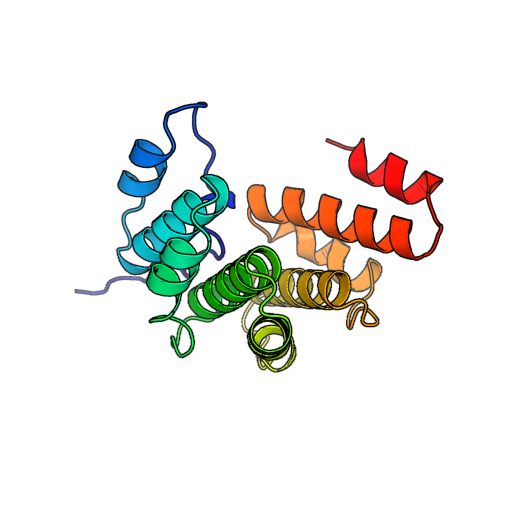R A N 1
ATOM 564 C CA . TYR A 1 78 ? -0.936 5.949 -2.206 1.00 95.00 78 TYR A CA 1
ATOM 565 C C . TYR A 1 78 ? -2.154 6.865 -2.085 1.00 95.00 78 TYR A C 1
ATOM 567 O O . TYR A 1 78 ? -2.795 7.194 -3.090 1.00 95.00 78 TYR A O 1
ATOM 575 N N . ALA A 1 79 ? -2.475 7.312 -0.872 1.00 97.12 79 ALA A N 1
ATOM 576 C CA . ALA A 1 79 ? -3.545 8.273 -0.652 1.00 97.12 79 ALA A CA 1
ATOM 577 C C . ALA A 1 79 ? -3.260 9.588 -1.388 1.00 97.12 79 ALA A C 1
ATOM 579 O O . ALA A 1 79 ? -4.139 10.129 -2.056 1.00 97.12 79 ALA A O 1
ATOM 580 N N . SER A 1 80 ? -2.017 10.074 -1.339 1.00 96.62 80 SER A N 1
ATOM 581 C CA . SER A 1 80 ? -1.610 11.291 -2.046 1.00 96.62 80 SER A CA 1
ATOM 582 C C . SER A 1 80 ? -1.682 11.129 -3.565 1.00 96.62 80 SER A C 1
ATOM 584 O O . SER A 1 80 ? -2.174 12.037 -4.232 1.00 96.62 80 SER A O 1
ATOM 586 N N . LEU A 1 81 ? -1.286 9.974 -4.118 1.00 94.12 81 LEU A N 1
ATOM 587 C CA . LEU A 1 81 ? -1.479 9.665 -5.544 1.00 94.12 81 LEU A CA 1
ATOM 588 C C . LEU A 1 81 ? -2.965 9.689 -5.927 1.00 94.12 81 LEU A C 1
ATOM 590 O O . LEU A 1 81 ? -3.340 10.338 -6.901 1.00 94.12 81 LEU A O 1
ATOM 594 N N . SER A 1 82 ? -3.817 9.063 -5.111 1.00 94.38 82 SER A N 1
ATOM 595 C CA . SER A 1 82 ? -5.274 9.012 -5.322 1.00 94.38 82 SER A CA 1
ATOM 596 C C . SER A 1 82 ? -5.926 10.401 -5.275 1.00 94.38 82 SER A C 1
ATOM 598 O O . SER A 1 82 ? -6.938 10.645 -5.926 1.00 94.38 82 SER A O 1
ATOM 600 N N . LEU A 1 83 ? -5.327 11.329 -4.525 1.00 96.00 83 LEU A N 1
ATOM 601 C CA . LEU A 1 83 ? -5.749 12.726 -4.403 1.00 96.00 83 LEU A CA 1
ATOM 602 C C . LEU A 1 83 ? -5.041 13.669 -5.3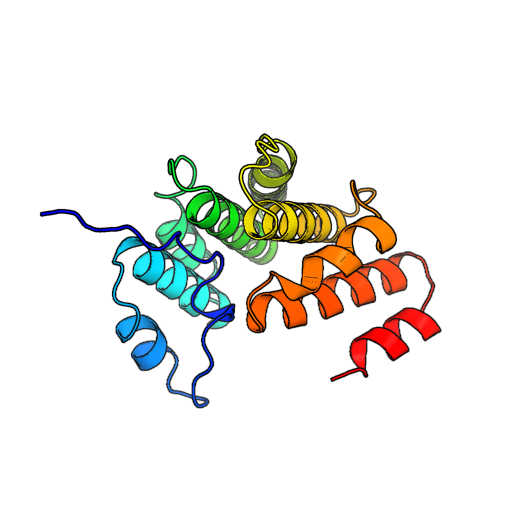95 1.00 96.00 83 LEU A C 1
ATOM 604 O O . LEU A 1 83 ? -5.189 14.886 -5.279 1.00 96.00 83 LEU A O 1
ATOM 608 N N . ASN A 1 84 ? -4.255 13.140 -6.341 1.00 95.06 84 ASN A N 1
ATOM 609 C CA . ASN A 1 84 ? -3.434 13.906 -7.289 1.00 95.06 84 ASN A CA 1
ATOM 610 C C . ASN A 1 84 ? -2.441 14.889 -6.620 1.00 95.06 84 ASN A C 1
ATOM 612 O O . ASN A 1 84 ? -2.087 15.935 -7.168 1.00 95.06 84 ASN A O 1
ATOM 616 N N . ARG A 1 85 ? -1.966 14.560 -5.415 1.00 95.50 85 ARG A N 1
ATOM 617 C CA . ARG A 1 85 ? -0.962 15.319 -4.650 1.00 95.50 85 ARG A CA 1
ATOM 618 C C . ARG A 1 85 ? 0.427 14.735 -4.881 1.00 95.50 85 ARG A C 1
ATOM 620 O O . ARG A 1 85 ? 1.052 14.179 -3.981 1.00 95.50 85 ARG A O 1
ATOM 627 N N . ILE A 1 86 ? 0.911 14.850 -6.115 1.00 94.06 86 ILE A N 1
ATOM 628 C CA . ILE A 1 86 ? 2.172 14.228 -6.550 1.00 94.06 86 ILE A CA 1
ATOM 629 C C . ILE A 1 86 ? 3.384 14.601 -5.669 1.00 94.06 86 ILE A C 1
ATOM 631 O O . ILE A 1 86 ? 4.141 13.695 -5.321 1.00 94.06 86 ILE A O 1
ATOM 635 N N . PRO A 1 87 ? 3.590 15.866 -5.242 1.00 94.56 87 PRO A N 1
ATOM 636 C CA . PRO A 1 87 ? 4.720 16.204 -4.372 1.00 94.56 87 PRO A CA 1
ATOM 637 C C . PRO A 1 87 ? 4.676 15.490 -3.015 1.00 94.56 87 PRO A C 1
ATOM 639 O O . PRO A 1 87 ? 5.703 15.007 -2.541 1.00 94.56 87 PRO A O 1
ATOM 642 N N . ASP A 1 88 ? 3.485 15.372 -2.420 1.00 93.75 88 ASP A N 1
ATOM 643 C CA . ASP A 1 88 ? 3.296 14.663 -1.152 1.00 93.75 88 ASP A CA 1
ATOM 644 C C . ASP A 1 88 ? 3.546 13.165 -1.314 1.00 93.75 88 ASP A C 1
ATOM 646 O O . ASP A 1 88 ? 4.254 12.574 -0.500 1.00 93.75 88 ASP A O 1
ATOM 650 N N . ALA A 1 89 ? 3.043 12.571 -2.401 1.00 94.44 89 ALA A N 1
ATOM 651 C CA . ALA A 1 89 ? 3.287 11.168 -2.713 1.00 94.44 89 ALA A CA 1
ATOM 652 C C . ALA A 1 89 ? 4.786 10.868 -2.828 1.00 94.44 89 ALA A C 1
ATOM 654 O O . ALA A 1 89 ? 5.283 9.935 -2.198 1.00 94.44 89 ALA A O 1
ATOM 655 N N . ARG A 1 90 ? 5.521 11.701 -3.579 1.00 92.56 90 ARG A N 1
ATOM 656 C CA . ARG A 1 90 ? 6.976 11.565 -3.736 1.00 92.56 90 ARG A CA 1
ATOM 657 C C . ARG A 1 90 ? 7.700 11.679 -2.402 1.00 92.56 90 ARG A C 1
ATOM 659 O O . ARG A 1 90 ? 8.579 10.870 -2.138 1.00 92.56 90 ARG A O 1
ATOM 666 N N . ARG A 1 91 ? 7.322 12.644 -1.561 1.00 92.25 91 ARG A N 1
ATOM 667 C CA . ARG A 1 91 ? 7.930 12.837 -0.238 1.00 92.25 91 ARG A CA 1
ATOM 668 C C . ARG A 1 91 ? 7.702 11.633 0.678 1.00 92.25 91 ARG A C 1
ATOM 670 O O . ARG A 1 91 ? 8.646 11.181 1.313 1.00 92.25 91 ARG A O 1
ATOM 677 N N . CYS A 1 92 ? 6.480 11.103 0.733 1.00 93.12 92 CYS A N 1
ATOM 678 C CA . CYS A 1 92 ? 6.168 9.934 1.557 1.00 93.12 92 CYS A CA 1
ATOM 679 C C . CYS A 1 92 ? 6.913 8.679 1.082 1.00 93.12 92 CYS A C 1
ATOM 681 O O . CYS A 1 92 ? 7.500 7.975 1.896 1.00 93.12 92 CYS A O 1
ATOM 683 N N . LEU A 1 93 ? 6.933 8.423 -0.229 1.00 92.00 93 LEU A N 1
ATOM 684 C CA . LEU A 1 93 ? 7.602 7.249 -0.792 1.00 92.00 93 LEU A CA 1
ATOM 685 C C . LEU A 1 93 ? 9.136 7.359 -0.732 1.00 92.00 93 LEU A C 1
ATOM 687 O O . LEU A 1 93 ? 9.798 6.352 -0.512 1.00 92.00 93 LEU A O 1
ATOM 691 N N . ALA A 1 94 ? 9.706 8.563 -0.844 1.00 88.62 94 ALA A N 1
ATOM 692 C CA . ALA A 1 94 ? 11.141 8.781 -0.640 1.00 88.62 94 ALA A CA 1
ATOM 693 C C . ALA A 1 94 ? 11.586 8.432 0.791 1.00 88.62 94 ALA A C 1
ATOM 695 O O . ALA A 1 94 ? 12.641 7.836 0.965 1.00 88.62 94 ALA A O 1
ATOM 696 N N . GLY A 1 95 ? 10.744 8.684 1.802 1.00 84.69 95 GLY A N 1
ATOM 697 C CA . GLY A 1 95 ? 11.038 8.293 3.185 1.00 84.69 95 GLY A CA 1
ATOM 698 C C . GLY A 1 95 ? 11.236 6.783 3.384 1.00 84.69 95 GLY A C 1
ATOM 699 O O . GLY A 1 95 ? 11.913 6.374 4.323 1.00 84.69 95 GLY A O 1
ATOM 700 N N . ILE A 1 96 ? 10.690 5.944 2.495 1.00 87.19 96 ILE A N 1
ATOM 701 C CA . ILE A 1 96 ? 10.946 4.495 2.489 1.00 87.19 96 ILE A CA 1
ATOM 702 C C . ILE A 1 96 ? 12.367 4.208 1.992 1.00 87.19 96 ILE A C 1
ATOM 704 O O . ILE A 1 96 ? 13.074 3.416 2.607 1.00 87.19 96 ILE A O 1
ATOM 708 N N . LEU A 1 97 ? 12.783 4.874 0.911 1.00 84.44 97 LEU A N 1
ATOM 709 C CA . LEU A 1 97 ? 14.100 4.701 0.289 1.00 84.44 97 LEU A CA 1
ATOM 710 C C . LEU A 1 97 ? 15.237 5.207 1.189 1.00 84.44 97 LEU A C 1
ATOM 712 O O . LEU A 1 97 ? 16.310 4.617 1.203 1.00 84.44 97 LEU A O 1
ATOM 716 N N . ASP A 1 98 ? 14.984 6.264 1.963 1.00 78.62 98 ASP A N 1
ATOM 717 C CA . ASP A 1 98 ? 15.961 6.863 2.882 1.00 78.62 98 ASP A CA 1
ATOM 718 C C . ASP A 1 98 ? 16.030 6.148 4.247 1.00 78.62 98 ASP A C 1
ATOM 720 O O . ASP A 1 98 ? 16.789 6.550 5.133 1.00 78.62 98 ASP A O 1
ATOM 724 N N . THR A 1 99 ? 15.217 5.106 4.464 1.00 70.88 99 THR A N 1
ATOM 725 C CA . THR A 1 99 ? 15.209 4.379 5.738 1.00 70.88 99 THR A CA 1
ATOM 726 C C . THR A 1 99 ? 16.484 3.540 5.872 1.00 70.88 99 THR A C 1
ATOM 728 O O . THR A 1 99 ? 16.729 2.698 5.011 1.00 70.88 99 THR A O 1
ATOM 731 N N . PRO A 1 100 ? 17.285 3.723 6.942 1.00 63.62 100 PRO A N 1
ATOM 732 C CA . PRO A 1 100 ? 18.524 2.978 7.118 1.00 63.62 100 PRO A CA 1
ATOM 733 C C . PRO A 1 100 ? 18.258 1.474 7.224 1.00 63.62 100 PRO A C 1
ATOM 735 O O . PRO A 1 100 ? 17.373 1.030 7.957 1.00 63.62 100 PRO A O 1
ATOM 738 N N . THR A 1 101 ? 19.058 0.700 6.498 1.00 63.22 101 THR A N 1
ATOM 739 C CA . THR A 1 101 ? 19.101 -0.760 6.548 1.00 63.22 101 THR A CA 1
ATOM 740 C C . THR A 1 101 ? 19.994 -1.205 7.702 1.00 63.22 101 THR A C 1
ATOM 742 O O . THR A 1 101 ? 21.082 -1.730 7.477 1.00 63.22 101 THR A O 1
ATOM 745 N N . ASP A 1 102 ? 19.579 -0.964 8.946 1.00 59.34 102 ASP A N 1
ATOM 746 C CA . ASP A 1 102 ? 20.151 -1.752 10.040 1.00 59.34 102 ASP A CA 1
ATOM 747 C C . ASP A 1 102 ? 19.520 -3.145 9.938 1.00 59.34 102 ASP A C 1
ATOM 749 O O . ASP A 1 102 ? 18.352 -3.362 10.270 1.00 59.34 102 ASP A O 1
ATOM 753 N N . GLU A 1 103 ? 20.258 -4.072 9.325 1.00 62.19 103 GLU A N 1
ATOM 754 C CA . GLU A 1 103 ? 19.821 -5.447 9.078 1.00 62.19 103 GLU A CA 1
ATOM 755 C C . GLU A 1 103 ? 19.820 -6.252 10.383 1.00 62.19 103 GLU A C 1
ATOM 757 O O . GLU A 1 103 ? 20.655 -7.122 10.618 1.00 62.19 103 GLU A O 1
ATOM 762 N N . GLU A 1 104 ? 18.861 -5.952 11.258 1.00 66.19 104 GLU A N 1
ATOM 763 C CA . GLU A 1 104 ? 18.708 -6.632 12.547 1.00 66.19 104 GLU A CA 1
ATOM 764 C C . GLU A 1 104 ? 18.095 -8.039 12.395 1.00 66.19 104 GLU A C 1
ATOM 766 O O . GLU A 1 104 ? 18.359 -8.921 13.213 1.00 66.19 104 GLU A O 1
ATOM 771 N N . SER A 1 105 ? 17.295 -8.290 11.340 1.00 82.19 105 SER A N 1
ATOM 772 C CA . SER A 1 105 ? 16.781 -9.632 11.010 1.00 82.19 105 SER A CA 1
ATOM 773 C C . SER A 1 105 ? 16.396 -9.818 9.528 1.00 82.19 105 SER A C 1
ATOM 775 O O . SER A 1 105 ? 16.014 -8.846 8.866 1.00 82.19 105 SER A O 1
ATOM 777 N N . PRO A 1 106 ? 16.373 -11.069 9.008 1.00 83.75 106 PRO A N 1
ATOM 778 C CA . PRO A 1 106 ? 15.934 -11.365 7.639 1.00 83.75 106 PRO A CA 1
ATOM 779 C C . PRO A 1 106 ? 14.515 -10.883 7.308 1.00 83.75 106 PRO A C 1
ATOM 781 O O . PRO A 1 106 ? 14.251 -10.503 6.172 1.00 83.75 106 PRO A O 1
ATOM 784 N N . ALA A 1 107 ? 13.598 -10.859 8.283 1.00 84.38 107 ALA A N 1
ATOM 785 C CA . ALA A 1 107 ? 12.226 -10.390 8.075 1.00 84.38 107 ALA A CA 1
ATOM 786 C C . ALA A 1 107 ? 12.149 -8.862 7.907 1.00 84.38 107 ALA A C 1
ATOM 788 O O . ALA A 1 107 ? 11.397 -8.362 7.066 1.00 84.38 107 ALA A O 1
ATOM 789 N N . VAL A 1 108 ? 12.958 -8.119 8.670 1.00 84.50 108 VAL A N 1
ATOM 790 C CA . VAL A 1 108 ? 13.070 -6.655 8.551 1.00 84.50 108 VAL A CA 1
ATOM 791 C C . VAL A 1 108 ? 13.720 -6.285 7.220 1.00 84.50 108 VAL A C 1
ATOM 793 O O . VAL A 1 108 ? 13.235 -5.395 6.523 1.00 84.50 108 VAL A O 1
ATOM 796 N N . HIS A 1 109 ? 14.758 -7.019 6.820 1.00 87.25 109 HIS A N 1
ATOM 797 C CA . HIS A 1 109 ? 15.417 -6.821 5.534 1.00 87.25 109 HIS A CA 1
ATOM 798 C C . HIS A 1 109 ? 14.488 -7.150 4.347 1.00 87.25 109 HIS A C 1
ATOM 800 O O . HIS A 1 109 ? 14.342 -6.337 3.434 1.00 87.25 109 HIS A O 1
ATOM 806 N N . ALA A 1 110 ? 13.756 -8.273 4.402 1.00 89.44 110 ALA A N 1
ATOM 807 C CA . ALA A 1 110 ? 12.748 -8.627 3.397 1.00 89.44 110 ALA A CA 1
ATOM 808 C C . ALA A 1 110 ? 11.662 -7.547 3.259 1.00 89.44 110 ALA A C 1
ATOM 810 O O . ALA A 1 110 ? 11.257 -7.188 2.151 1.00 89.44 110 ALA A O 1
ATOM 811 N N . THR A 1 111 ? 11.209 -7.015 4.398 1.00 90.44 111 THR A N 1
ATOM 812 C CA . THR A 1 111 ? 10.249 -5.910 4.462 1.00 90.44 111 THR A CA 1
ATOM 813 C C . THR A 1 111 ? 10.814 -4.671 3.776 1.00 90.44 111 THR A C 1
ATOM 815 O O . THR A 1 111 ? 10.163 -4.121 2.890 1.00 90.44 111 THR A O 1
ATOM 818 N N . HIS A 1 112 ? 12.029 -4.253 4.138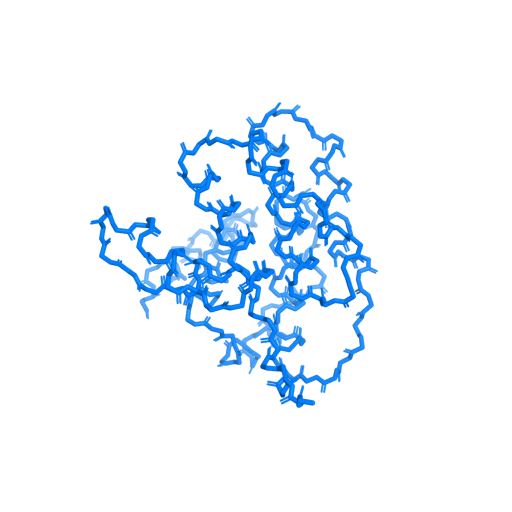 1.00 90.06 112 HIS A N 1
ATOM 819 C CA . HIS A 1 112 ? 12.663 -3.082 3.537 1.00 90.06 112 HIS A CA 1
ATOM 820 C C . HIS A 1 112 ? 12.749 -3.210 2.012 1.00 90.06 112 HIS A C 1
ATOM 822 O O . HIS A 1 112 ? 12.274 -2.322 1.302 1.00 90.06 112 HIS A O 1
ATOM 828 N N . ILE A 1 113 ? 13.266 -4.337 1.505 1.00 90.44 113 ILE A N 1
ATOM 829 C CA . ILE A 1 113 ? 13.391 -4.571 0.059 1.00 90.44 113 ILE A CA 1
ATOM 830 C C . ILE A 1 113 ? 12.027 -4.494 -0.630 1.00 90.44 113 ILE A C 1
ATOM 832 O O . ILE A 1 113 ? 11.917 -3.849 -1.675 1.00 90.44 113 ILE A O 1
ATOM 836 N N . LEU A 1 114 ? 10.982 -5.103 -0.057 1.00 92.00 114 LEU A N 1
ATOM 837 C CA . LEU A 1 114 ? 9.631 -5.043 -0.620 1.00 92.00 114 LEU A CA 1
ATOM 838 C C . LEU A 1 114 ? 9.128 -3.600 -0.728 1.00 92.00 114 LEU A C 1
ATOM 840 O O . LEU A 1 114 ? 8.721 -3.172 -1.810 1.00 92.00 114 LEU A O 1
ATOM 844 N N . PHE A 1 115 ? 9.144 -2.846 0.373 1.00 93.06 115 PHE A N 1
ATOM 845 C CA . PHE A 1 115 ? 8.598 -1.488 0.384 1.00 93.06 115 PHE A CA 1
ATOM 846 C C . PHE A 1 115 ? 9.428 -0.534 -0.481 1.00 93.06 115 PHE A C 1
ATOM 848 O O . PHE A 1 115 ? 8.844 0.288 -1.191 1.00 93.06 115 PHE A O 1
ATOM 855 N N . ALA A 1 116 ? 10.756 -0.668 -0.491 1.00 91.69 116 ALA A N 1
ATOM 856 C CA . ALA A 1 116 ? 11.636 0.107 -1.363 1.00 91.69 116 ALA A CA 1
ATOM 857 C C . ALA A 1 116 ? 11.379 -0.204 -2.846 1.00 91.69 116 ALA A C 1
ATOM 859 O O . ALA A 1 116 ? 11.209 0.713 -3.653 1.00 91.69 116 ALA A O 1
ATOM 860 N N . SER A 1 117 ? 11.255 -1.486 -3.202 1.00 90.75 117 SER A N 1
ATOM 861 C CA . SER A 1 117 ? 10.933 -1.908 -4.573 1.00 90.75 117 SER A CA 1
ATOM 862 C C . SER A 1 117 ? 9.555 -1.398 -5.002 1.00 90.75 117 SER A C 1
ATOM 864 O O . SER A 1 117 ? 9.411 -0.836 -6.087 1.00 90.75 117 SER A O 1
ATOM 866 N N . ALA A 1 118 ? 8.545 -1.514 -4.134 1.00 92.69 118 ALA A N 1
ATOM 867 C CA . ALA A 1 118 ? 7.202 -1.008 -4.399 1.00 92.69 118 ALA A CA 1
ATOM 868 C C . ALA A 1 118 ? 7.181 0.520 -4.576 1.00 92.69 118 ALA A C 1
ATOM 870 O O . ALA A 1 118 ? 6.544 1.023 -5.503 1.00 92.69 118 ALA A O 1
ATOM 871 N N . ALA A 1 119 ? 7.907 1.261 -3.733 1.00 92.62 119 ALA A N 1
ATOM 872 C CA . ALA A 1 119 ? 8.058 2.707 -3.863 1.00 92.62 119 ALA A CA 1
ATOM 873 C C . ALA A 1 119 ? 8.727 3.091 -5.193 1.00 92.62 119 ALA A C 1
ATOM 875 O O . ALA A 1 119 ? 8.217 3.968 -5.893 1.00 92.62 119 ALA A O 1
ATOM 876 N N . SER A 1 120 ? 9.811 2.414 -5.584 1.00 91.12 120 SER A N 1
ATOM 877 C CA . SER A 1 120 ? 10.484 2.667 -6.864 1.00 91.12 120 SER A CA 1
ATOM 878 C C . SER A 1 120 ? 9.587 2.391 -8.062 1.00 91.12 120 SER A C 1
ATOM 880 O O . SER A 1 120 ? 9.513 3.224 -8.965 1.00 91.12 120 SER A O 1
ATOM 882 N N . VAL A 1 121 ? 8.850 1.278 -8.046 1.00 89.50 121 VAL A N 1
ATOM 883 C CA . VAL A 1 121 ? 7.886 0.942 -9.100 1.00 89.50 121 VAL A CA 1
ATOM 884 C C . VAL A 1 121 ? 6.830 2.043 -9.246 1.00 89.50 121 VAL A C 1
ATOM 886 O O . VAL A 1 121 ? 6.613 2.530 -10.353 1.00 89.50 121 VAL A O 1
ATOM 889 N N . LEU A 1 122 ? 6.233 2.508 -8.143 1.00 86.62 122 LEU A N 1
ATOM 890 C CA . LEU A 1 122 ? 5.224 3.580 -8.163 1.00 86.62 122 LEU A CA 1
ATOM 891 C C . LEU A 1 122 ? 5.776 4.931 -8.621 1.00 86.62 122 LEU A C 1
ATOM 893 O O . LEU A 1 122 ? 5.065 5.725 -9.236 1.00 86.62 122 LEU A O 1
ATOM 897 N N . LEU A 1 123 ? 7.032 5.219 -8.288 1.00 86.31 123 LEU A N 1
ATOM 898 C CA . LEU A 1 123 ? 7.700 6.460 -8.667 1.00 86.31 123 LEU A CA 1
ATOM 899 C C . LEU A 1 123 ? 8.336 6.402 -10.063 1.00 86.31 123 LEU A C 1
ATOM 901 O O . LEU A 1 123 ? 8.902 7.410 -10.497 1.00 86.31 123 LEU A O 1
ATOM 905 N N . HIS A 1 124 ? 8.241 5.258 -10.751 1.00 86.56 124 HIS A N 1
ATOM 906 C CA . HIS A 1 124 ? 8.950 4.956 -11.997 1.00 86.56 124 HIS A CA 1
ATOM 907 C C . HIS A 1 124 ? 10.463 5.221 -11.893 1.00 86.56 124 HIS A C 1
ATOM 909 O O . HIS A 1 124 ? 11.081 5.801 -12.788 1.00 86.56 124 HIS A O 1
ATOM 915 N N . LEU A 1 125 ? 11.051 4.824 -10.766 1.00 85.56 125 LEU A N 1
ATOM 916 C CA . LEU A 1 125 ? 12.486 4.860 -10.508 1.00 85.56 125 LEU A CA 1
ATOM 917 C C . LEU A 1 125 ? 13.096 3.474 -10.760 1.00 85.56 125 LEU A C 1
ATOM 919 O O . LEU A 1 125 ? 12.385 2.470 -10.660 1.00 85.56 125 LEU A O 1
ATOM 923 N N . PRO A 1 126 ? 14.407 3.386 -11.052 1.00 82.31 126 PRO A N 1
ATOM 924 C CA . PRO A 1 126 ? 15.088 2.099 -11.034 1.00 82.31 126 PRO A CA 1
ATOM 925 C C . PRO A 1 126 ? 14.916 1.440 -9.660 1.00 82.31 126 PRO A C 1
ATOM 927 O O . PRO A 1 126 ? 14.984 2.105 -8.621 1.00 82.31 126 PRO A O 1
ATOM 930 N N . SER A 1 127 ? 14.663 0.130 -9.659 1.00 78.25 127 SER A N 1
ATOM 931 C CA . SER A 1 127 ? 14.597 -0.625 -8.411 1.00 78.25 127 SER A CA 1
ATOM 932 C C . SER A 1 127 ? 15.975 -0.613 -7.741 1.00 78.25 127 SER A C 1
ATOM 934 O O . SER A 1 127 ? 16.962 -0.892 -8.425 1.00 78.25 127 SER A O 1
ATOM 936 N N . PRO A 1 128 ? 16.064 -0.310 -6.434 1.00 79.12 128 PRO A N 1
ATOM 937 C CA . PRO A 1 128 ? 17.321 -0.387 -5.698 1.00 79.12 128 PRO A CA 1
ATOM 938 C C . PRO A 1 128 ? 17.797 -1.833 -5.509 1.00 79.12 128 PRO A C 1
ATOM 940 O O . PRO A 1 128 ? 18.978 -2.041 -5.263 1.00 79.12 128 PRO A O 1
ATOM 943 N N . TYR A 1 129 ? 16.895 -2.810 -5.664 1.00 83.25 129 TYR A N 1
ATOM 944 C CA . TYR A 1 129 ? 17.161 -4.234 -5.471 1.00 83.25 129 TYR A CA 1
ATOM 945 C C . TYR A 1 129 ? 16.692 -5.062 -6.667 1.00 83.25 129 TYR A C 1
ATOM 947 O O . TYR A 1 129 ? 15.675 -4.763 -7.308 1.00 83.25 129 TYR A O 1
ATOM 955 N N . SER A 1 130 ? 17.428 -6.127 -6.953 1.00 79.88 130 SER A N 1
ATOM 956 C CA . SER A 1 130 ? 17.100 -7.122 -7.967 1.00 79.88 130 SER A CA 1
ATOM 957 C C . SER A 1 130 ? 16.156 -8.204 -7.429 1.00 79.88 130 SER A C 1
ATOM 959 O O . SER A 1 130 ? 16.020 -8.430 -6.227 1.00 79.88 130 SER A O 1
ATOM 961 N N . ALA A 1 131 ? 15.520 -8.934 -8.347 1.00 77.81 131 ALA A N 1
ATOM 962 C CA . ALA A 1 131 ? 14.698 -10.086 -7.987 1.00 77.81 131 ALA A CA 1
ATOM 963 C C . ALA A 1 131 ? 15.520 -11.189 -7.287 1.00 77.81 131 ALA A C 1
ATOM 965 O O . ALA A 1 131 ? 15.014 -11.857 -6.390 1.00 77.81 131 ALA A O 1
ATOM 966 N N . GLU A 1 132 ? 16.788 -11.356 -7.678 1.00 82.81 132 GLU A N 1
ATOM 967 C CA . GLU A 1 132 ? 17.713 -12.338 -7.098 1.00 82.81 132 GLU A CA 1
ATOM 968 C C . GLU A 1 132 ? 18.034 -12.035 -5.630 1.00 82.81 132 GLU A C 1
ATOM 970 O O . GLU A 1 132 ? 18.153 -12.964 -4.835 1.00 82.81 132 GLU A O 1
ATOM 975 N N . GLU A 1 133 ? 18.098 -10.754 -5.259 1.00 83.12 133 GLU A N 1
ATOM 976 C CA . GLU A 1 133 ? 18.246 -10.320 -3.864 1.00 83.12 133 GLU A CA 1
ATOM 977 C C . GLU A 1 133 ? 16.962 -10.556 -3.056 1.00 83.12 133 GLU A C 1
ATOM 979 O O . GLU A 1 133 ? 17.022 -10.936 -1.889 1.00 83.12 133 GLU A O 1
ATOM 984 N N . PHE A 1 134 ? 15.787 -10.385 -3.670 1.00 83.62 134 PHE A N 1
ATOM 985 C CA . PHE A 1 134 ? 14.506 -10.498 -2.970 1.00 83.62 134 PHE A CA 1
ATOM 986 C C . PHE A 1 134 ? 14.028 -11.943 -2.747 1.00 83.62 134 PHE A C 1
ATOM 988 O O . PHE A 1 134 ? 13.523 -12.265 -1.668 1.00 83.62 134 PHE A O 1
ATOM 995 N N . TYR A 1 135 ? 14.155 -12.837 -3.736 1.00 84.44 135 TYR A N 1
ATOM 996 C CA . TYR A 1 135 ? 13.566 -14.185 -3.656 1.00 84.44 135 TYR A CA 1
ATOM 997 C C . TYR A 1 135 ? 14.010 -15.026 -2.447 1.00 84.44 135 TYR A C 1
ATOM 999 O O . TYR A 1 135 ? 13.141 -15.667 -1.849 1.00 84.44 135 TYR A O 1
ATOM 1007 N N . PRO A 1 136 ? 15.293 -15.030 -2.031 1.00 86.50 136 PRO A N 1
ATOM 1008 C CA . PRO A 1 136 ? 15.722 -15.760 -0.836 1.00 86.50 136 PRO A CA 1
ATOM 1009 C C . PRO A 1 136 ? 15.033 -15.269 0.443 1.00 86.50 136 PRO A C 1
ATOM 1011 O O . PRO A 1 136 ? 14.867 -16.031 1.393 1.00 86.50 136 PRO A O 1
ATOM 1014 N N . LEU A 1 137 ? 14.617 -14.002 0.459 1.00 85.06 137 LEU A N 1
ATOM 1015 C CA . LEU A 1 137 ? 14.065 -13.320 1.623 1.00 85.06 137 LEU A CA 1
ATOM 1016 C C . LEU A 1 137 ? 12.537 -13.337 1.657 1.00 85.06 137 LEU A C 1
ATOM 1018 O O . LEU A 1 137 ? 11.945 -13.208 2.729 1.00 85.06 137 LEU A O 1
ATOM 1022 N N . ALA A 1 138 ? 11.888 -13.544 0.510 1.00 85.56 138 ALA A N 1
ATOM 1023 C CA . ALA A 1 138 ? 10.434 -13.534 0.386 1.00 85.56 138 ALA A CA 1
ATOM 1024 C C . ALA A 1 138 ? 9.745 -14.521 1.345 1.00 85.56 138 ALA A C 1
ATOM 1026 O O . ALA A 1 138 ? 8.652 -14.243 1.833 1.00 85.56 138 ALA A O 1
ATOM 1027 N N . ALA A 1 139 ? 10.386 -15.646 1.680 1.00 88.88 139 ALA A N 1
ATOM 1028 C CA . ALA A 1 139 ? 9.853 -16.621 2.632 1.00 88.88 139 ALA A CA 1
ATOM 1029 C C . ALA A 1 139 ? 9.666 -16.059 4.057 1.00 88.88 139 ALA A C 1
ATOM 1031 O O . ALA A 1 139 ? 8.837 -16.583 4.802 1.00 88.88 139 ALA A O 1
ATOM 1032 N N . HIS A 1 140 ? 10.395 -14.997 4.420 1.00 89.81 140 HIS A N 1
ATOM 1033 C CA . HIS A 1 140 ? 10.299 -14.331 5.722 1.00 89.81 140 HIS A CA 1
ATOM 1034 C C . HIS A 1 140 ? 9.165 -13.306 5.809 1.00 89.81 140 HIS A C 1
ATOM 1036 O O . HIS A 1 140 ? 8.885 -12.800 6.895 1.00 89.81 140 HIS A O 1
ATOM 1042 N N . LEU A 1 141 ? 8.511 -12.993 4.689 1.00 91.25 141 LEU A N 1
ATOM 1043 C CA . LEU A 1 141 ? 7.375 -12.086 4.675 1.00 91.25 141 LEU A CA 1
ATOM 1044 C C . LEU A 1 141 ? 6.079 -12.805 5.093 1.00 91.25 141 LEU A C 1
ATOM 1046 O O . LEU A 1 141 ? 5.868 -13.969 4.728 1.00 91.25 141 LEU A O 1
ATOM 1050 N N . PRO A 1 142 ? 5.164 -12.100 5.783 1.00 92.12 142 PRO A N 1
ATOM 1051 C CA . PRO A 1 142 ? 3.783 -12.533 5.942 1.00 92.12 142 PRO A CA 1
ATOM 1052 C C . PRO A 1 142 ? 3.130 -12.816 4.589 1.00 92.12 142 PRO A C 1
ATOM 1054 O O . PRO A 1 142 ? 3.450 -12.179 3.584 1.00 92.12 142 PRO A O 1
ATOM 1057 N N . GLU A 1 143 ? 2.166 -13.732 4.570 1.00 90.69 143 GLU A N 1
ATOM 1058 C CA . GLU A 1 143 ? 1.496 -14.169 3.343 1.00 90.69 143 GLU A CA 1
ATOM 1059 C C . GLU A 1 143 ? 0.939 -13.004 2.513 1.00 90.69 143 GLU A C 1
ATOM 1061 O O . GLU A 1 143 ? 1.224 -12.926 1.320 1.00 90.69 143 GLU A O 1
ATOM 1066 N N . GLY A 1 144 ? 0.254 -12.051 3.152 1.00 92.06 144 GLY A N 1
ATOM 1067 C CA . GLY A 1 144 ? -0.265 -10.860 2.475 1.00 92.06 144 GLY A CA 1
ATOM 1068 C C . GLY A 1 144 ? 0.819 -10.022 1.790 1.00 92.06 144 GLY A C 1
ATOM 1069 O O . GLY A 1 144 ? 0.644 -9.595 0.649 1.00 92.06 144 GLY A O 1
ATOM 1070 N N . LEU A 1 145 ? 1.980 -9.846 2.433 1.00 93.69 145 LEU A N 1
ATOM 1071 C CA . LEU A 1 145 ? 3.111 -9.125 1.838 1.00 93.69 145 LEU A CA 1
ATOM 1072 C C . LEU A 1 145 ? 3.784 -9.922 0.719 1.00 93.69 145 LEU A C 1
ATOM 1074 O O . LEU A 1 145 ? 4.237 -9.317 -0.248 1.00 93.69 145 LEU A O 1
ATOM 1078 N N . ARG A 1 146 ? 3.831 -11.258 0.805 1.00 91.94 146 ARG A N 1
ATOM 1079 C CA . ARG A 1 146 ? 4.347 -12.106 -0.287 1.00 91.94 146 ARG A CA 1
ATOM 1080 C C . ARG A 1 146 ? 3.488 -11.994 -1.540 1.00 91.94 146 ARG A C 1
ATOM 1082 O O . ARG A 1 146 ? 4.030 -11.829 -2.630 1.00 91.94 146 ARG A O 1
ATOM 1089 N N . LEU A 1 147 ? 2.166 -12.035 -1.376 1.00 90.69 147 LEU A N 1
ATOM 1090 C CA . LEU A 1 147 ? 1.215 -11.853 -2.476 1.00 90.69 147 LEU A CA 1
ATOM 1091 C C . LEU A 1 147 ? 1.303 -10.439 -3.060 1.00 90.69 147 LEU A C 1
ATOM 1093 O O . LEU A 1 147 ? 1.277 -10.249 -4.272 1.00 90.69 147 LEU A O 1
ATOM 1097 N N . PHE A 1 148 ? 1.467 -9.427 -2.209 1.00 92.19 148 PHE A N 1
ATOM 1098 C CA . PHE A 1 148 ? 1.695 -8.071 -2.693 1.00 92.19 148 PHE A CA 1
ATOM 1099 C C . PHE A 1 148 ? 3.028 -7.944 -3.452 1.00 92.19 148 PHE A C 1
ATOM 1101 O O . PHE A 1 148 ? 3.097 -7.288 -4.492 1.00 92.19 148 PHE A O 1
ATOM 1108 N N . ALA A 1 149 ? 4.081 -8.610 -2.980 1.00 90.88 149 ALA A N 1
ATOM 1109 C CA . ALA A 1 149 ? 5.380 -8.609 -3.635 1.00 90.88 149 ALA A CA 1
ATOM 1110 C C . ALA A 1 149 ? 5.334 -9.226 -5.037 1.00 90.88 149 ALA A C 1
ATOM 1112 O O . ALA A 1 149 ? 5.921 -8.659 -5.960 1.00 90.88 149 ALA A O 1
ATOM 1113 N N . SER A 1 150 ? 4.618 -10.341 -5.229 1.00 88.75 150 SER A N 1
ATOM 1114 C CA . SER A 1 150 ? 4.478 -10.949 -6.560 1.00 88.75 150 SER A CA 1
ATOM 1115 C C . SER A 1 150 ? 3.809 -9.985 -7.543 1.00 88.75 150 SER A C 1
ATOM 1117 O O . SER A 1 150 ? 4.300 -9.821 -8.662 1.00 88.75 150 SER A O 1
ATOM 1119 N N . TYR A 1 151 ? 2.777 -9.256 -7.101 1.00 89.75 151 TYR A N 1
ATOM 1120 C CA . TYR A 1 151 ? 2.154 -8.193 -7.891 1.00 89.75 151 TYR A CA 1
ATOM 1121 C C . TYR A 1 151 ? 3.142 -7.071 -8.247 1.00 89.75 151 TYR A C 1
ATOM 1123 O O . TYR A 1 151 ? 3.239 -6.690 -9.415 1.00 89.75 151 TYR A O 1
ATOM 1131 N N . VAL A 1 152 ? 3.905 -6.558 -7.275 1.00 90.56 152 VAL A N 1
ATOM 1132 C CA . VAL A 1 152 ? 4.896 -5.489 -7.509 1.00 90.56 152 VAL A CA 1
ATOM 1133 C C . VAL A 1 152 ? 5.945 -5.926 -8.532 1.00 90.56 152 VAL A C 1
ATOM 1135 O O . VAL A 1 152 ? 6.241 -5.180 -9.467 1.00 90.56 152 VAL A O 1
ATOM 1138 N N . MET A 1 153 ? 6.465 -7.148 -8.405 1.00 88.38 153 MET A N 1
ATOM 1139 C CA . MET A 1 153 ? 7.458 -7.699 -9.330 1.00 88.38 153 MET A CA 1
ATOM 1140 C C . MET A 1 153 ? 6.874 -7.941 -10.725 1.00 88.38 153 MET A C 1
ATOM 1142 O O . MET A 1 153 ? 7.512 -7.613 -11.729 1.00 88.38 153 MET A O 1
ATOM 1146 N N . ALA A 1 154 ? 5.644 -8.453 -10.812 1.00 89.50 154 ALA A N 1
ATOM 1147 C CA . ALA A 1 154 ? 4.934 -8.599 -12.079 1.00 89.50 154 ALA A CA 1
ATOM 1148 C C . ALA A 1 154 ? 4.727 -7.239 -12.762 1.00 89.50 154 ALA A C 1
ATOM 1150 O O . ALA A 1 154 ? 4.941 -7.113 -13.972 1.00 89.50 154 ALA A O 1
ATOM 1151 N N . HIS A 1 155 ? 4.361 -6.206 -11.999 1.00 90.06 155 HIS A N 1
ATOM 1152 C CA . HIS A 1 155 ? 4.178 -4.859 -12.527 1.00 90.06 155 HIS A CA 1
ATOM 1153 C C . HIS A 1 155 ? 5.504 -4.232 -12.979 1.00 90.06 155 HIS A C 1
ATOM 1155 O O . HIS A 1 155 ? 5.563 -3.627 -14.050 1.00 90.06 155 HIS A O 1
ATOM 1161 N N . ALA A 1 156 ? 6.596 -4.447 -12.240 1.00 88.50 156 ALA A N 1
ATOM 1162 C CA . ALA A 1 156 ? 7.926 -4.025 -12.666 1.00 88.50 156 ALA A CA 1
ATOM 1163 C C . ALA A 1 156 ? 8.303 -4.645 -14.023 1.00 88.50 156 ALA A C 1
ATOM 1165 O O . ALA A 1 156 ? 8.709 -3.924 -14.931 1.00 88.50 156 ALA A O 1
ATOM 1166 N N . LEU A 1 157 ? 8.105 -5.956 -14.206 1.00 89.19 157 LEU A N 1
ATOM 1167 C CA . LEU A 1 157 ? 8.352 -6.638 -15.486 1.00 89.19 157 LEU A CA 1
ATOM 1168 C C . LEU A 1 157 ? 7.496 -6.063 -16.624 1.00 89.19 157 LEU A C 1
ATOM 1170 O O . LEU A 1 157 ? 7.990 -5.884 -17.738 1.00 89.19 157 LEU A O 1
ATOM 1174 N N . TYR A 1 158 ? 6.235 -5.724 -16.340 1.00 90.38 158 TYR A N 1
ATOM 1175 C CA . TYR A 1 158 ? 5.350 -5.079 -17.310 1.00 90.38 158 TYR A CA 1
ATOM 1176 C C . TYR A 1 158 ? 5.911 -3.732 -17.791 1.00 90.38 158 TYR A C 1
ATOM 1178 O O . TYR A 1 158 ? 5.945 -3.481 -18.997 1.00 90.38 158 TYR A O 1
ATOM 1186 N N . LEU A 1 159 ? 6.400 -2.889 -16.873 1.00 88.81 159 LEU A N 1
ATOM 1187 C CA . LEU A 1 159 ? 6.999 -1.590 -17.210 1.00 88.81 159 LEU A CA 1
ATOM 1188 C C . LEU A 1 159 ? 8.276 -1.720 -18.060 1.00 88.81 159 LEU A C 1
ATOM 1190 O O . LEU A 1 159 ? 8.562 -0.833 -18.861 1.00 88.81 159 LEU A O 1
ATOM 1194 N N . HIS A 1 160 ? 9.004 -2.834 -17.943 1.00 88.25 160 HIS A N 1
ATOM 1195 C CA . HIS A 1 160 ? 10.183 -3.144 -18.765 1.00 88.25 160 HIS A CA 1
ATOM 1196 C C . HIS A 1 160 ? 9.842 -3.827 -20.105 1.00 88.25 160 HIS A C 1
ATOM 1198 O O . HIS A 1 160 ? 10.743 -4.156 -20.875 1.00 88.25 160 HIS A O 1
ATOM 1204 N N . GLY A 1 161 ? 8.556 -4.044 -20.408 1.00 90.12 161 GLY A N 1
ATOM 1205 C CA . GLY A 1 161 ? 8.110 -4.706 -21.638 1.00 90.12 161 GLY A CA 1
ATOM 1206 C C . GLY A 1 161 ? 8.208 -6.236 -21.611 1.00 90.12 161 GLY A C 1
ATOM 1207 O O . GLY A 1 161 ? 7.988 -6.889 -22.631 1.00 90.12 161 GLY A O 1
ATOM 1208 N N . GLU A 1 162 ? 8.497 -6.839 -20.456 1.00 91.06 162 GLU A N 1
ATOM 1209 C CA . GLU A 1 162 ? 8.627 -8.290 -20.284 1.00 91.06 162 GLU A CA 1
ATOM 1210 C C . GLU A 1 162 ? 7.266 -8.960 -20.016 1.00 91.06 162 GLU A C 1
ATOM 1212 O O . GLU A 1 162 ? 7.074 -9.681 -19.033 1.00 91.06 162 GLU A O 1
ATOM 1217 N N . TYR A 1 163 ? 6.292 -8.727 -20.898 1.00 90.38 163 TYR A N 1
ATOM 1218 C CA . TYR A 1 163 ? 4.884 -9.088 -20.677 1.00 90.38 163 TYR A CA 1
ATOM 1219 C C . TYR A 1 163 ? 4.652 -10.575 -20.387 1.00 90.38 163 TYR A C 1
ATOM 1221 O O . TYR A 1 163 ? 3.848 -10.909 -19.522 1.00 90.38 163 TYR A O 1
ATOM 1229 N N . GLY A 1 164 ? 5.377 -11.475 -21.061 1.00 90.12 164 GLY A N 1
ATOM 1230 C CA . GLY A 1 164 ? 5.247 -12.917 -20.826 1.00 90.12 164 GLY A CA 1
ATOM 1231 C C . GLY A 1 164 ? 5.676 -13.331 -19.415 1.00 90.12 164 GLY A C 1
ATOM 1232 O O . GLY A 1 164 ? 5.018 -14.156 -18.787 1.00 90.12 164 GLY A O 1
ATOM 1233 N N . ARG A 1 165 ? 6.739 -12.715 -18.881 1.00 87.38 165 ARG A N 1
ATOM 1234 C CA . ARG A 1 165 ? 7.199 -12.966 -17.505 1.00 87.38 165 ARG A CA 1
ATOM 1235 C C . ARG A 1 165 ? 6.293 -12.293 -16.479 1.00 87.38 165 ARG A C 1
ATOM 1237 O O . ARG A 1 165 ? 6.056 -12.871 -15.426 1.00 87.38 165 ARG A O 1
ATOM 1244 N N . SER A 1 166 ? 5.777 -11.105 -16.796 1.00 88.38 166 SER A N 1
ATOM 1245 C CA . SER A 1 166 ? 4.780 -10.413 -15.974 1.00 88.38 166 SER A CA 1
ATOM 1246 C C . SER A 1 166 ? 3.520 -11.266 -15.794 1.00 88.38 166 SER A C 1
ATOM 1248 O O . SER A 1 166 ? 3.109 -11.510 -14.662 1.00 88.38 166 SER A O 1
ATOM 1250 N N . LEU A 1 167 ? 2.973 -11.802 -16.894 1.00 87.69 167 LEU A N 1
ATOM 1251 C CA . LEU A 1 167 ? 1.808 -12.688 -16.861 1.00 87.69 167 LEU A CA 1
ATOM 1252 C C . LEU A 1 167 ? 2.096 -13.965 -16.065 1.00 87.69 167 LEU A C 1
ATOM 1254 O O . LEU A 1 167 ? 1.345 -14.293 -15.153 1.00 87.69 167 LEU A O 1
ATOM 1258 N N . GLY A 1 168 ? 3.220 -14.633 -16.348 1.00 86.81 168 GLY A N 1
ATOM 1259 C CA . GLY A 1 168 ? 3.604 -15.846 -15.625 1.00 86.81 168 GLY A CA 1
ATOM 1260 C C . GLY A 1 168 ? 3.767 -15.632 -14.117 1.00 86.81 168 GLY A C 1
ATOM 1261 O O . GLY A 1 168 ? 3.448 -16.524 -13.344 1.00 86.81 168 GLY A O 1
ATOM 1262 N N . MET A 1 169 ? 4.213 -14.449 -13.682 1.00 83.88 169 MET A N 1
ATOM 1263 C CA . MET A 1 169 ? 4.310 -14.107 -12.258 1.00 83.88 169 MET A CA 1
ATOM 1264 C C . MET A 1 169 ? 2.938 -13.839 -11.625 1.00 83.88 169 MET A C 1
ATOM 1266 O O . MET A 1 169 ? 2.710 -14.219 -10.482 1.00 83.88 169 MET A O 1
ATOM 1270 N N . ALA A 1 170 ? 2.025 -13.193 -12.355 1.00 78.50 170 ALA A N 1
ATOM 1271 C CA . ALA A 1 170 ? 0.685 -12.874 -11.863 1.00 78.50 170 ALA A CA 1
ATOM 1272 C C . ALA A 1 170 ? -0.236 -14.106 -11.761 1.00 78.50 170 ALA A C 1
ATOM 1274 O O . ALA A 1 170 ? -1.191 -14.090 -10.988 1.00 78.50 170 ALA A O 1
ATOM 1275 N N . GLU A 1 171 ? 0.035 -15.156 -12.540 1.00 79.50 171 GLU A N 1
ATOM 1276 C CA . GLU A 1 171 ? -0.759 -16.392 -12.578 1.00 79.50 171 GLU A CA 1
ATOM 1277 C C . GLU A 1 171 ? -0.260 -17.492 -11.626 1.00 79.50 171 GLU A C 1
ATOM 1279 O O . GLU 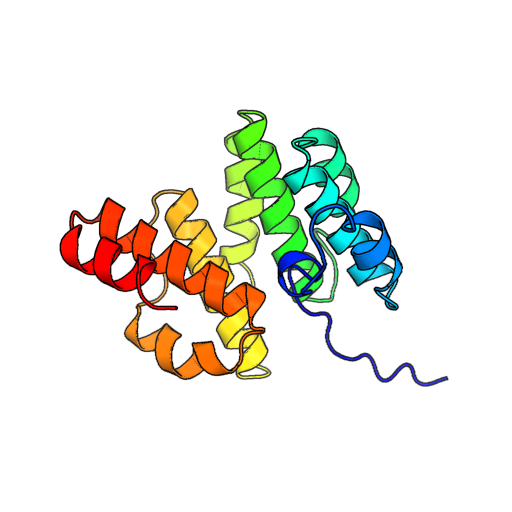A 1 171 ? -0.916 -18.525 -11.517 1.00 79.50 171 GLU A O 1
ATOM 1284 N N . MET A 1 172 ? 0.875 -17.299 -10.945 1.00 63.22 172 MET A N 1
ATOM 1285 C CA . MET A 1 172 ? 1.402 -18.251 -9.960 1.00 63.22 172 MET A CA 1
ATOM 1286 C C . MET A 1 172 ? 0.730 -18.007 -8.594 1.00 63.22 172 MET A C 1
ATOM 1288 O O . MET A 1 172 ? 1.000 -16.966 -7.990 1.00 63.22 172 MET A O 1
ATOM 1292 N N . PRO A 1 173 ? -0.159 -18.906 -8.120 1.00 49.06 173 PRO A N 1
ATOM 1293 C CA . PRO A 1 173 ? -0.790 -18.800 -6.805 1.00 49.06 173 PRO A CA 1
ATOM 1294 C C . PRO A 1 173 ? 0.173 -19.127 -5.657 1.00 49.06 173 PRO A C 1
ATOM 1296 O O . PRO A 1 173 ? 1.054 -20.003 -5.838 1.00 49.06 173 PRO A O 1
#

Foldseek 3Di:
DDPPDPQQAALVLLLDDDDPPCLVVRLVPDPDPLSSLLSVLVVCVVVVVLVVSLVSLVVQCVPPRVSSNLSNLVSQLSSCVSVVVNVRNLVSLVSLVPDDPPCPDLLVVLSSLLSQLLSCLVVVHPRPDDPVVNPVSLVSHRPSSSLVSLQSVLSVCVVVVVPVVSVVSNPDD